Protein AF-F6Q6R1-F1 (afdb_monomer_lite)

pLDDT: mean 78.29, std 16.33, range [42.59, 94.19]

InterPro domains:
  IPR002300 Aminoacyl-tRNA synthetase, class Ia [PF00133] (1-88)
  IPR014729 Rossmann-like alpha/beta/alpha sandwich fold [G3DSA:3.40.50.620] (1-95)
  IPR023586 Isoleucine-tRNA ligase, type 2 [PTHR42780] (1-84)

Sequence (96 aa):
YKSVPSWFVRVEPMVDQLLKNNDLCYWVPEFVREKRFGNWLKEARDWAISRNRYWGTPIPLWVSEDLEECALDQWQSLKNCREQKSQISTERASTT

Secondary structure (DSSP, 8-state):
-------EE--GGGHHHHHHHHHHS--SSTHIIIIIIHHHHHTPPPEE-----SSSPPP-EEE-TTS--EEE--HHHHHHHHHHHHHHHHHHSS--

Organism: Mus musculus (NCBI:txid10090)

Radius of gyration: 21.82 Å; chains: 1; bounding box: 50×36×52 Å

Foldseek 3Di:
DDDDDFDWDACVVCLVVVLVVLVVDDDVPPCCSCPVVVVCSVPDGIGGPDDPDPDDDDQQWDADPVRPDIDGDDVVVVVVVVVVVVVVVVVVVPPD

Structure (mmCIF, N/CA/C/O backbone):
data_AF-F6Q6R1-F1
#
_entry.id   AF-F6Q6R1-F1
#
loop_
_atom_site.group_PDB
_atom_site.id
_atom_site.type_symbol
_atom_site.label_atom_id
_atom_site.label_alt_id
_atom_site.label_comp_id
_atom_site.label_asym_id
_atom_site.label_entity_id
_atom_site.label_seq_id
_atom_site.pdbx_PDB_ins_code
_atom_site.Cartn_x
_atom_site.Cartn_y
_atom_site.Cartn_z
_atom_site.occupancy
_atom_site.B_iso_or_equiv
_atom_site.auth_seq_id
_atom_site.auth_comp_id
_atom_sit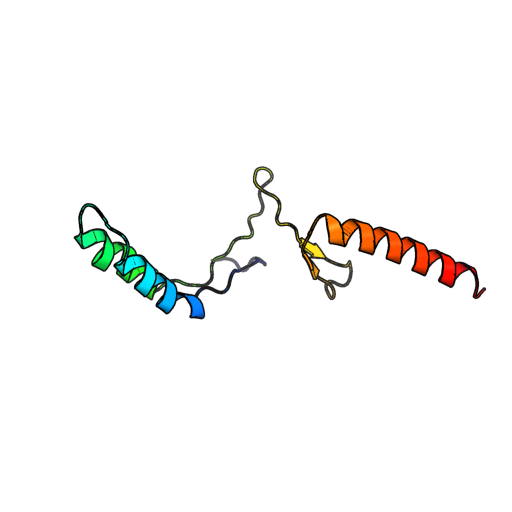e.auth_asym_id
_atom_site.auth_atom_id
_atom_site.pdbx_PDB_model_num
ATOM 1 N N . TYR A 1 1 ? -7.516 8.445 -17.559 1.00 69.88 1 TYR A N 1
ATOM 2 C CA . TYR A 1 1 ? -6.546 7.378 -17.234 1.00 69.88 1 TYR A CA 1
ATOM 3 C C . TYR A 1 1 ? -5.787 6.996 -18.495 1.00 69.88 1 TYR A C 1
ATOM 5 O O . TYR A 1 1 ? -6.403 6.972 -19.551 1.00 69.88 1 TYR A O 1
ATOM 13 N N . LYS A 1 2 ? -4.472 6.755 -18.407 1.00 81.75 2 LYS A N 1
ATOM 14 C CA . LYS A 1 2 ? -3.626 6.315 -19.532 1.00 81.75 2 LYS A CA 1
ATOM 15 C C . LYS A 1 2 ? -2.995 4.972 -19.170 1.00 81.75 2 LYS A C 1
ATOM 17 O O . LYS A 1 2 ? -2.510 4.826 -18.051 1.00 81.75 2 LYS A O 1
ATOM 22 N N . SER A 1 3 ? -3.001 4.020 -20.097 1.00 84.12 3 SER A N 1
ATOM 23 C CA . SER A 1 3 ? -2.309 2.743 -19.932 1.00 84.12 3 SER A CA 1
ATOM 24 C C . SER A 1 3 ? -0.804 2.963 -20.054 1.00 84.12 3 SER A C 1
ATOM 26 O O . SER A 1 3 ? -0.308 3.373 -21.105 1.00 84.12 3 SER A O 1
ATOM 28 N N . VAL A 1 4 ? -0.083 2.716 -18.967 1.00 87.69 4 VAL A N 1
ATOM 29 C CA . VAL A 1 4 ? 1.379 2.742 -18.921 1.00 87.69 4 VAL A CA 1
ATOM 30 C C . VAL A 1 4 ? 1.814 1.431 -18.271 1.00 87.69 4 VAL A C 1
ATOM 32 O O . VAL A 1 4 ? 1.226 1.070 -17.247 1.00 87.69 4 VAL A O 1
ATOM 35 N N . PRO A 1 5 ? 2.793 0.701 -18.836 1.00 86.12 5 PRO A N 1
ATOM 36 C CA . PRO A 1 5 ? 3.307 -0.503 -18.197 1.00 86.12 5 PRO A CA 1
ATOM 37 C C . PRO A 1 5 ? 3.841 -0.154 -16.806 1.00 86.12 5 PRO A C 1
ATOM 39 O O . PRO A 1 5 ? 4.492 0.874 -16.605 1.00 86.12 5 PRO A O 1
ATOM 42 N N . SER A 1 6 ? 3.496 -0.965 -15.813 1.00 88.31 6 SER A N 1
ATOM 43 C CA . SER A 1 6 ? 3.871 -0.746 -14.419 1.00 88.31 6 SER A CA 1
ATOM 44 C C . SER A 1 6 ? 3.976 -2.078 -13.691 1.00 88.31 6 SER A C 1
ATOM 46 O O . SER A 1 6 ? 3.292 -3.036 -14.037 1.00 88.31 6 SER A O 1
ATOM 48 N N . TRP A 1 7 ? 4.831 -2.121 -12.678 1.00 88.25 7 TRP A N 1
ATOM 49 C CA . TRP A 1 7 ? 4.973 -3.246 -11.767 1.00 88.25 7 TRP A CA 1
ATOM 50 C C . TRP A 1 7 ? 3.992 -3.099 -10.609 1.00 88.25 7 TRP A C 1
ATOM 52 O O . TRP A 1 7 ? 3.915 -2.035 -9.978 1.00 88.25 7 TRP A O 1
ATOM 62 N N . PHE A 1 8 ? 3.275 -4.182 -10.326 1.00 90.56 8 PHE A N 1
ATOM 63 C CA . PHE A 1 8 ? 2.255 -4.253 -9.290 1.00 90.56 8 PHE A CA 1
ATOM 64 C C . PHE A 1 8 ? 2.604 -5.334 -8.273 1.00 90.56 8 PHE A C 1
ATOM 66 O O . PHE A 1 8 ? 3.106 -6.398 -8.632 1.00 90.56 8 PHE A O 1
ATOM 73 N N . VAL A 1 9 ? 2.309 -5.068 -7.005 1.00 91.12 9 VAL A N 1
ATOM 74 C CA . VAL A 1 9 ? 2.246 -6.106 -5.975 1.00 91.12 9 VAL A CA 1
ATOM 75 C C . VAL A 1 9 ? 0.802 -6.545 -5.828 1.00 91.12 9 VAL A C 1
ATOM 77 O O . VAL A 1 9 ? -0.095 -5.708 -5.711 1.00 91.12 9 VAL A O 1
ATOM 80 N N . ARG A 1 10 ? 0.602 -7.864 -5.832 1.00 91.12 10 ARG A N 1
ATOM 81 C CA . ARG A 1 10 ? -0.705 -8.490 -5.663 1.00 91.12 10 ARG A CA 1
ATOM 82 C C . ARG A 1 10 ? -1.152 -8.371 -4.208 1.00 91.12 10 ARG A C 1
ATOM 84 O O . ARG A 1 10 ? -0.583 -9.037 -3.345 1.00 91.12 10 ARG A O 1
ATOM 91 N N . VAL A 1 11 ? -2.152 -7.531 -3.948 1.00 91.31 11 VAL A N 1
ATOM 92 C CA . VAL A 1 11 ? -2.632 -7.220 -2.587 1.00 91.31 11 VAL A CA 1
ATOM 93 C C . VAL A 1 11 ? -3.977 -7.876 -2.292 1.00 91.31 11 VAL A C 1
ATOM 95 O O . VAL A 1 11 ? -4.213 -8.236 -1.143 1.00 91.31 11 VAL A O 1
ATOM 98 N N . GLU A 1 12 ? -4.813 -8.122 -3.305 1.00 89.19 12 GLU A N 1
ATOM 99 C CA . GLU A 1 12 ? -6.160 -8.697 -3.139 1.00 89.19 12 GLU A CA 1
ATOM 100 C C . GLU A 1 12 ? -6.229 -9.937 -2.212 1.00 89.19 12 GLU A C 1
ATOM 102 O O . GLU A 1 12 ? -7.031 -9.926 -1.279 1.00 89.19 12 GLU A O 1
ATOM 107 N N . PRO A 1 13 ? -5.370 -10.973 -2.342 1.00 91.94 13 PRO A N 1
ATOM 108 C CA . PRO A 1 13 ? -5.423 -12.137 -1.450 1.00 91.94 13 PRO A CA 1
ATOM 109 C C . PRO A 1 13 ? -4.873 -11.866 -0.039 1.00 91.94 13 PRO A C 1
ATOM 111 O O . PRO A 1 13 ? -5.065 -12.679 0.860 1.00 91.94 13 PRO A O 1
ATOM 114 N N . MET A 1 14 ? -4.159 -10.757 0.169 1.00 92.25 14 MET A N 1
ATOM 115 C CA . MET A 1 14 ? -3.578 -10.390 1.465 1.00 92.25 14 MET A CA 1
ATOM 116 C C . MET A 1 14 ? -4.535 -9.533 2.306 1.00 92.25 14 MET A C 1
ATOM 118 O O . MET A 1 14 ? -4.280 -9.340 3.495 1.00 92.25 14 MET A O 1
ATOM 122 N N . VAL A 1 15 ? -5.639 -9.041 1.729 1.00 92.19 15 VAL A N 1
ATOM 123 C CA . VAL A 1 15 ? -6.594 -8.137 2.394 1.00 92.19 15 VAL A CA 1
ATOM 124 C C . VAL A 1 15 ? -7.128 -8.720 3.704 1.00 92.19 15 VAL A C 1
ATOM 126 O O . VAL A 1 15 ? -7.100 -8.038 4.728 1.00 92.19 15 VAL A O 1
ATOM 129 N N . ASP A 1 16 ? -7.520 -9.994 3.719 1.00 92.62 16 ASP A N 1
ATOM 130 C CA . ASP A 1 16 ? -8.041 -10.649 4.927 1.00 92.62 16 ASP A CA 1
ATOM 131 C C . ASP A 1 16 ? -7.010 -10.693 6.061 1.00 92.62 16 ASP A C 1
ATOM 133 O O . ASP A 1 16 ? -7.345 -10.524 7.237 1.00 92.62 16 ASP A O 1
ATOM 137 N N . GLN A 1 17 ? -5.736 -10.907 5.721 1.00 94.19 17 GLN A N 1
ATOM 138 C CA . GLN A 1 17 ? -4.648 -10.907 6.696 1.00 94.19 17 GLN A CA 1
ATOM 139 C C . GLN A 1 17 ? -4.369 -9.491 7.210 1.00 94.19 17 GLN A C 1
ATOM 141 O O . GLN A 1 17 ? -4.139 -9.304 8.404 1.00 94.19 17 GLN A O 1
ATOM 146 N N . LEU A 1 18 ? -4.423 -8.490 6.329 1.00 92.31 18 LEU A N 1
ATOM 147 C CA . LEU A 1 18 ? -4.239 -7.087 6.692 1.00 92.31 18 LEU A CA 1
ATOM 148 C C . LEU A 1 18 ? -5.345 -6.593 7.630 1.00 92.31 18 LEU A C 1
ATOM 150 O O . LEU A 1 18 ? -5.040 -5.898 8.596 1.00 92.31 18 LEU A O 1
ATOM 154 N N . LEU A 1 19 ? -6.599 -6.991 7.400 1.00 92.88 19 LEU A N 1
ATOM 155 C CA . LEU A 1 19 ? -7.722 -6.661 8.281 1.00 92.88 19 LEU A CA 1
ATOM 156 C C . LEU A 1 19 ? -7.550 -7.280 9.673 1.00 92.88 19 LEU A C 1
ATOM 158 O O . LEU A 1 19 ? -7.622 -6.559 10.665 1.00 92.88 19 LEU A O 1
ATOM 162 N N . LYS A 1 20 ? -7.214 -8.576 9.751 1.00 93.81 20 LYS A N 1
ATOM 163 C CA . LYS A 1 20 ? -6.939 -9.252 11.034 1.00 93.81 20 LYS A CA 1
ATOM 164 C C . LYS A 1 20 ? -5.802 -8.586 11.805 1.00 93.81 20 LYS A C 1
ATOM 166 O O . LYS A 1 20 ? -5.898 -8.402 13.013 1.00 93.81 20 LYS A O 1
ATOM 171 N N . ASN A 1 21 ? -4.730 -8.210 11.111 1.00 93.38 21 ASN A N 1
ATOM 172 C CA . ASN A 1 21 ? -3.598 -7.530 11.735 1.00 93.38 21 ASN A CA 1
ATOM 173 C C . ASN A 1 21 ? -3.962 -6.109 12.183 1.00 93.38 21 ASN A C 1
ATOM 175 O O . ASN A 1 21 ? -3.511 -5.670 13.237 1.00 93.38 21 ASN A O 1
ATOM 179 N N . ASN A 1 22 ? -4.797 -5.403 11.420 1.00 92.69 22 ASN A N 1
ATOM 180 C CA . ASN A 1 22 ? -5.279 -4.076 11.789 1.00 92.69 22 ASN A CA 1
ATOM 181 C C . ASN A 1 22 ? -6.133 -4.097 13.067 1.00 92.69 22 ASN A C 1
ATOM 183 O O . ASN A 1 22 ? -6.060 -3.156 13.856 1.00 92.69 22 ASN A O 1
ATOM 187 N N . ASP A 1 23 ? -6.888 -5.172 13.306 1.00 90.69 23 ASP A N 1
ATOM 188 C CA . ASP A 1 23 ? -7.688 -5.323 14.526 1.00 90.69 23 ASP A CA 1
ATOM 189 C C . ASP A 1 23 ? -6.825 -5.458 15.789 1.00 90.69 23 ASP A C 1
ATOM 191 O O . ASP A 1 23 ? -7.243 -5.022 16.862 1.00 90.69 23 ASP A O 1
ATOM 195 N N . LEU A 1 24 ? -5.607 -5.995 15.665 1.00 92.62 24 LEU A N 1
ATOM 196 C CA . LEU A 1 24 ? -4.640 -6.103 16.764 1.00 92.62 24 LEU A CA 1
ATOM 197 C C . LEU A 1 24 ? -3.940 -4.771 17.079 1.00 92.62 24 LEU A C 1
ATOM 199 O O . LEU A 1 24 ? -3.326 -4.629 18.137 1.00 92.62 24 LEU A O 1
ATOM 203 N N . CYS A 1 25 ? -3.995 -3.798 16.169 1.00 89.69 25 CYS A N 1
ATOM 204 C CA . CYS A 1 25 ? -3.352 -2.505 16.350 1.00 89.69 25 CYS A CA 1
ATOM 205 C C . CYS A 1 25 ? -4.218 -1.558 17.190 1.00 89.69 25 CYS A C 1
ATOM 207 O O . CYS A 1 25 ? -5.426 -1.434 16.987 1.00 89.69 25 CYS A O 1
ATOM 209 N N . TYR A 1 26 ? -3.576 -0.813 18.091 1.00 91.81 26 TYR A N 1
ATOM 210 C CA . TYR A 1 26 ? -4.220 0.257 18.847 1.00 91.81 26 TYR A CA 1
ATOM 211 C C . TYR A 1 26 ? -4.163 1.576 18.068 1.00 91.81 26 TYR A C 1
ATOM 213 O O . TYR A 1 26 ? -3.083 2.049 17.714 1.00 91.81 26 TYR A O 1
ATOM 221 N N . TRP A 1 27 ? -5.328 2.175 17.815 1.00 91.81 27 TRP A N 1
ATOM 222 C CA . TRP A 1 27 ? -5.467 3.427 17.071 1.00 91.81 27 TRP A CA 1
ATOM 223 C C . TRP A 1 27 ? -6.108 4.504 17.937 1.00 91.81 27 TRP A C 1
ATOM 225 O O . TRP A 1 27 ? -7.094 4.253 18.628 1.00 91.81 27 TRP A O 1
ATOM 235 N N . VAL A 1 28 ? -5.605 5.733 17.823 1.00 91.62 28 VAL A N 1
ATOM 236 C CA . VAL A 1 28 ? -6.214 6.911 18.446 1.00 91.62 28 VAL A CA 1
ATOM 237 C C . VAL A 1 28 ? -6.516 7.941 17.359 1.00 91.62 28 VAL A C 1
ATOM 239 O O . VAL A 1 28 ? -5.582 8.395 16.696 1.00 91.62 28 VAL A O 1
ATOM 242 N N . PRO A 1 29 ? -7.780 8.360 17.173 1.00 90.94 29 PRO A N 1
ATOM 243 C CA . PRO A 1 29 ? -9.009 7.851 17.799 1.00 90.94 29 PRO A CA 1
A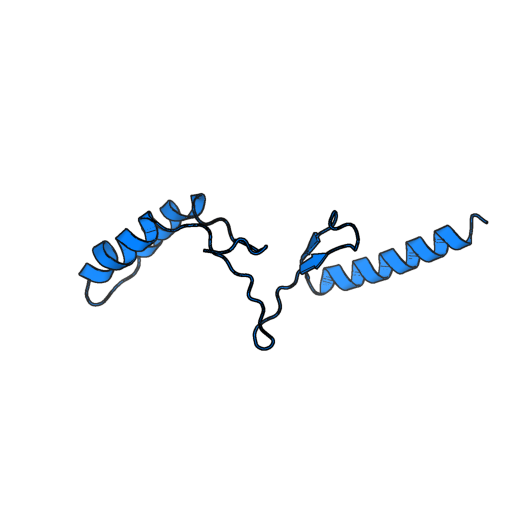TOM 244 C C . PRO A 1 29 ? -9.504 6.518 17.195 1.00 90.94 29 PRO A C 1
ATOM 246 O O . PRO A 1 29 ? -9.318 6.243 16.010 1.00 90.94 29 PRO A O 1
ATOM 249 N N . GLU A 1 30 ? -10.199 5.713 18.004 1.00 87.25 30 GLU A N 1
ATOM 250 C CA . GLU A 1 30 ? -10.549 4.309 17.712 1.00 87.25 30 GLU A CA 1
ATOM 251 C C . GLU A 1 30 ? -11.387 4.110 16.435 1.00 87.25 30 GLU A C 1
ATOM 253 O O . GLU A 1 30 ? -11.163 3.170 15.672 1.00 87.25 30 GLU A O 1
ATOM 258 N N . PHE A 1 31 ? -12.290 5.044 16.117 1.00 88.88 31 PHE A N 1
ATOM 259 C CA . PHE A 1 31 ? -13.145 4.947 14.925 1.00 88.88 31 PHE A CA 1
ATOM 260 C C . PHE A 1 31 ? -12.360 4.924 13.600 1.00 88.88 31 PHE A C 1
ATOM 262 O O . PHE A 1 31 ? -12.905 4.520 12.569 1.00 88.88 31 PHE A O 1
ATOM 269 N N . VAL A 1 32 ? -11.104 5.389 13.587 1.00 90.12 32 VAL A N 1
ATOM 270 C CA . VAL A 1 32 ? -10.255 5.397 12.386 1.00 90.12 32 VAL A CA 1
ATOM 271 C C . VAL A 1 32 ? -9.892 3.975 11.976 1.00 90.12 32 VAL A C 1
ATOM 273 O O . VAL A 1 32 ? -9.923 3.677 10.780 1.00 90.12 32 VAL A O 1
ATOM 276 N N . ARG A 1 33 ? -9.629 3.105 12.959 1.00 89.12 33 ARG A N 1
ATOM 277 C CA . ARG A 1 33 ? -9.269 1.697 12.760 1.00 89.12 33 ARG A CA 1
ATOM 278 C C . ARG A 1 33 ? -10.337 0.958 11.968 1.00 89.12 33 ARG A C 1
ATOM 280 O O . ARG A 1 33 ? -10.030 0.329 10.963 1.00 89.12 33 ARG A O 1
ATOM 287 N N . GLU A 1 34 ? -11.589 1.083 12.398 1.00 87.12 34 GLU A N 1
ATOM 288 C CA . GLU A 1 34 ? -12.708 0.314 11.847 1.00 87.12 34 GLU A CA 1
ATOM 289 C C . GLU A 1 34 ? -13.311 0.962 10.604 1.00 87.12 34 GLU A C 1
ATOM 291 O O . GLU A 1 34 ? -13.636 0.273 9.638 1.00 87.12 34 GLU A O 1
ATOM 296 N N . LYS A 1 35 ? -13.469 2.293 10.613 1.00 89.81 35 LYS A N 1
ATOM 297 C CA . LYS A 1 35 ? -14.188 2.995 9.545 1.00 89.81 35 LYS A CA 1
ATOM 298 C C . LYS A 1 35 ? -13.252 3.439 8.440 1.00 89.81 35 LYS A C 1
ATOM 300 O O . LYS A 1 35 ? -13.357 2.956 7.324 1.00 89.81 35 LYS A O 1
ATOM 305 N N . ARG A 1 36 ? -12.350 4.384 8.711 1.00 90.75 36 ARG A N 1
ATOM 306 C CA . ARG A 1 36 ? -11.559 4.999 7.632 1.00 90.75 36 ARG A CA 1
ATOM 307 C C . ARG A 1 36 ? -10.553 4.016 7.049 1.00 90.75 36 ARG A C 1
ATOM 309 O O . ARG A 1 36 ? -10.582 3.759 5.852 1.00 90.75 36 ARG A O 1
ATOM 316 N N . PHE A 1 37 ? -9.688 3.473 7.895 1.00 92.50 37 PHE A N 1
ATOM 317 C CA . PHE A 1 37 ? -8.626 2.582 7.450 1.00 92.50 37 PHE A CA 1
ATOM 318 C C . PHE A 1 37 ? -9.155 1.174 7.161 1.00 92.50 37 PHE A C 1
ATOM 320 O O . PHE A 1 37 ? -8.833 0.606 6.122 1.00 92.50 37 PHE A O 1
ATOM 327 N N . GLY A 1 38 ? -10.055 0.661 8.003 1.00 91.62 38 GLY A N 1
ATOM 328 C CA . GLY A 1 38 ? -10.713 -0.626 7.783 1.00 91.62 38 GLY A CA 1
ATOM 329 C C . GLY A 1 38 ? -11.489 -0.700 6.465 1.00 91.62 38 GLY A C 1
ATOM 330 O O . GLY A 1 38 ? -11.323 -1.663 5.720 1.00 91.62 38 GLY A O 1
ATOM 331 N N . ASN A 1 39 ? -12.286 0.319 6.114 1.00 92.75 39 ASN A N 1
ATOM 332 C CA . ASN A 1 39 ? -12.985 0.318 4.821 1.00 92.75 39 ASN A CA 1
ATOM 333 C C . ASN A 1 39 ? -12.022 0.480 3.641 1.00 92.75 39 ASN A C 1
ATOM 335 O O . ASN A 1 39 ? -12.228 -0.147 2.608 1.00 92.75 39 ASN A O 1
ATOM 339 N N . TRP A 1 40 ? -10.946 1.257 3.802 1.00 92.19 40 TRP A N 1
ATOM 340 C CA . TRP A 1 40 ? -9.919 1.384 2.769 1.00 92.19 40 TRP A CA 1
ATOM 341 C C . TRP A 1 40 ? -9.201 0.055 2.494 1.00 92.19 40 TRP A C 1
ATOM 343 O O . TRP A 1 40 ? -8.987 -0.293 1.337 1.00 92.19 40 TRP A O 1
ATOM 353 N N . LEU A 1 41 ? -8.886 -0.719 3.538 1.00 92.00 41 LEU A N 1
ATOM 354 C CA . LEU A 1 41 ? -8.278 -2.043 3.393 1.00 92.00 41 LEU A CA 1
ATOM 355 C C . LEU A 1 41 ? -9.207 -3.040 2.688 1.00 92.00 41 LEU A C 1
ATOM 357 O O . LEU A 1 41 ? -8.730 -3.815 1.867 1.00 92.00 41 LEU A O 1
ATOM 361 N N . LYS A 1 42 ? -10.520 -3.003 2.960 1.00 91.44 42 LYS A N 1
ATOM 362 C CA . LYS A 1 42 ? -11.509 -3.885 2.303 1.00 91.44 42 LYS A CA 1
ATOM 363 C C . LYS A 1 42 ? -11.577 -3.687 0.789 1.00 91.44 42 LYS A C 1
ATOM 365 O O . LYS A 1 42 ? -11.847 -4.636 0.064 1.00 91.44 42 LYS A O 1
ATOM 370 N N . GLU A 1 43 ? -11.342 -2.465 0.323 1.00 91.19 43 GLU A N 1
ATOM 371 C CA . GLU A 1 43 ? -11.370 -2.101 -1.099 1.00 91.19 43 GLU A CA 1
ATOM 372 C C . GLU A 1 43 ? -9.959 -1.990 -1.705 1.00 91.19 43 GLU A C 1
ATOM 374 O O . GLU A 1 43 ? -9.784 -1.435 -2.795 1.00 91.19 43 GLU A O 1
ATOM 379 N N . ALA A 1 44 ? -8.933 -2.494 -1.009 1.00 90.38 44 ALA A N 1
ATOM 380 C CA . ALA A 1 44 ? -7.555 -2.384 -1.460 1.00 90.38 44 ALA A CA 1
ATOM 381 C C . ALA A 1 44 ? -7.343 -3.141 -2.780 1.00 90.38 44 ALA A C 1
ATOM 383 O O . ALA A 1 44 ? -7.568 -4.345 -2.889 1.00 90.38 44 ALA A O 1
ATOM 384 N N . ARG A 1 45 ? -6.879 -2.403 -3.791 1.00 90.19 45 ARG A N 1
ATOM 385 C CA . ARG A 1 45 ? -6.469 -2.925 -5.099 1.00 90.19 45 ARG A CA 1
ATOM 386 C C . ARG A 1 45 ? -4.972 -3.206 -5.127 1.00 90.19 45 ARG A C 1
ATOM 388 O O . ARG A 1 45 ? -4.221 -2.715 -4.283 1.00 90.19 45 ARG A O 1
ATOM 395 N N . ASP A 1 46 ? -4.540 -3.922 -6.159 1.00 92.50 46 ASP A N 1
ATOM 396 C CA . ASP A 1 46 ? -3.125 -4.166 -6.422 1.00 92.50 46 ASP A CA 1
ATOM 397 C C . ASP A 1 46 ? -2.307 -2.874 -6.459 1.00 92.50 46 ASP A C 1
ATOM 399 O O . ASP A 1 46 ? -2.670 -1.859 -7.068 1.00 92.50 46 ASP A O 1
ATOM 403 N N . TRP A 1 47 ? -1.171 -2.916 -5.772 1.00 90.94 47 TRP A N 1
ATOM 404 C CA . TRP A 1 47 ? -0.390 -1.724 -5.510 1.00 90.94 47 TRP A CA 1
ATOM 405 C C . TRP A 1 47 ? 0.649 -1.508 -6.605 1.00 90.94 47 TRP A C 1
ATOM 407 O O . TRP A 1 47 ? 1.601 -2.274 -6.739 1.00 90.94 47 TRP A O 1
ATOM 417 N N . ALA A 1 48 ? 0.494 -0.429 -7.375 1.00 90.19 48 ALA A N 1
ATOM 418 C CA . ALA A 1 48 ? 1.482 -0.010 -8.364 1.00 90.19 48 ALA A CA 1
ATOM 419 C C . ALA A 1 48 ? 2.732 0.559 -7.673 1.00 90.19 48 ALA A C 1
ATOM 421 O O . ALA A 1 48 ? 2.692 1.698 -7.193 1.00 90.19 48 ALA A O 1
ATOM 422 N N . ILE A 1 49 ? 3.838 -0.189 -7.670 1.00 89.25 49 ILE A N 1
ATOM 423 C CA . ILE A 1 49 ? 5.099 0.211 -7.021 1.00 89.25 49 ILE A CA 1
ATOM 424 C C . ILE A 1 49 ? 6.038 0.917 -7.997 1.00 89.25 49 ILE A C 1
ATOM 426 O O . ILE A 1 49 ? 6.734 1.856 -7.611 1.00 89.25 49 ILE A O 1
ATOM 430 N N . SER A 1 50 ? 6.038 0.534 -9.277 1.00 89.25 50 SER A N 1
ATOM 431 C CA . SER A 1 50 ? 6.933 1.175 -10.242 1.00 89.25 50 SER A CA 1
ATOM 432 C C . SER A 1 50 ? 6.587 2.642 -10.451 1.00 89.25 50 SER A C 1
ATOM 434 O O . SER A 1 50 ? 5.424 3.015 -10.658 1.00 89.25 50 SER A O 1
ATOM 436 N N . ARG A 1 51 ? 7.616 3.484 -10.453 1.00 87.56 51 ARG A N 1
ATOM 437 C CA . ARG A 1 51 ? 7.514 4.910 -10.746 1.00 87.56 51 ARG A CA 1
ATOM 438 C C . ARG A 1 51 ? 8.666 5.302 -11.656 1.00 87.56 51 ARG A C 1
ATOM 440 O O . ARG A 1 51 ? 9.807 4.962 -11.379 1.00 87.56 51 ARG A O 1
ATOM 447 N N . ASN A 1 52 ? 8.363 6.049 -12.713 1.00 87.38 52 ASN A N 1
ATOM 448 C CA . ASN A 1 52 ? 9.390 6.660 -13.545 1.00 87.38 52 ASN A CA 1
ATOM 449 C C . ASN A 1 52 ? 9.882 7.938 -12.845 1.00 87.38 52 ASN A C 1
ATOM 451 O O . ASN A 1 52 ? 9.234 8.983 -12.924 1.00 87.38 52 ASN A O 1
ATOM 455 N N . ARG A 1 53 ? 10.948 7.812 -12.046 1.00 87.94 53 ARG A N 1
ATOM 456 C CA . ARG A 1 53 ? 11.590 8.905 -11.301 1.00 87.94 53 ARG A CA 1
ATOM 457 C C . ARG A 1 53 ? 13.095 8.674 -11.243 1.00 87.94 53 ARG A C 1
ATOM 459 O O . ARG A 1 53 ? 13.535 7.533 -11.187 1.00 87.94 53 ARG A O 1
ATOM 466 N N . TYR A 1 54 ? 13.854 9.765 -11.171 1.00 86.25 54 TYR A N 1
ATOM 467 C CA . TYR A 1 54 ? 15.312 9.716 -11.027 1.00 86.25 54 TYR A CA 1
ATOM 468 C C . TYR A 1 54 ? 15.779 9.527 -9.577 1.00 86.25 54 TYR A C 1
ATOM 470 O O . TYR A 1 54 ? 16.841 8.961 -9.352 1.00 86.25 54 TYR A O 1
ATOM 478 N N . TRP A 1 55 ? 15.002 9.993 -8.591 1.00 89.88 55 TRP A N 1
ATOM 479 C CA . TRP A 1 55 ? 15.356 9.901 -7.171 1.00 89.88 55 TRP A CA 1
ATOM 480 C C . TRP A 1 55 ? 14.427 8.943 -6.422 1.00 89.88 55 TRP A C 1
ATOM 482 O O . TRP A 1 55 ? 13.202 9.112 -6.441 1.00 89.88 55 TRP A O 1
ATOM 492 N N . GLY A 1 56 ? 15.019 7.952 -5.758 1.00 89.06 56 GLY A N 1
ATOM 493 C CA . GLY A 1 56 ? 14.336 6.913 -4.991 1.00 89.06 56 GLY A CA 1
ATOM 494 C C . GLY A 1 56 ? 15.147 5.618 -4.953 1.00 89.06 56 GLY A C 1
ATOM 495 O O . GLY A 1 56 ? 16.203 5.518 -5.575 1.00 89.06 56 GLY A O 1
ATOM 496 N N . THR A 1 57 ? 14.654 4.620 -4.226 1.00 88.69 57 THR A N 1
ATOM 497 C CA . THR A 1 57 ? 15.273 3.291 -4.201 1.00 88.69 57 THR A CA 1
ATOM 498 C C . THR A 1 57 ? 15.022 2.583 -5.537 1.00 88.69 57 THR A C 1
ATOM 500 O O . THR A 1 57 ? 13.855 2.447 -5.921 1.00 88.69 57 THR A O 1
ATOM 503 N N . PRO A 1 58 ? 16.068 2.138 -6.260 1.00 86.19 58 PRO A N 1
ATOM 504 C CA . PRO A 1 58 ? 15.885 1.385 -7.494 1.00 86.19 58 PRO A CA 1
ATOM 505 C C . PRO A 1 58 ? 15.228 0.035 -7.194 1.00 86.19 58 PRO A C 1
ATOM 507 O O . PRO A 1 58 ? 15.492 -0.582 -6.162 1.00 86.19 58 PRO A O 1
ATOM 510 N N . ILE A 1 59 ? 14.367 -0.427 -8.102 1.00 86.62 59 ILE A N 1
ATOM 511 C CA . ILE A 1 59 ? 13.773 -1.761 -7.994 1.00 86.62 59 ILE A CA 1
ATOM 512 C C . ILE A 1 59 ? 14.857 -2.781 -8.383 1.00 86.62 59 ILE A C 1
ATOM 514 O O . ILE A 1 59 ? 15.383 -2.671 -9.491 1.00 86.62 59 ILE A O 1
ATOM 518 N N . PRO A 1 60 ? 15.196 -3.754 -7.515 1.00 85.31 60 PRO A N 1
ATOM 519 C CA . PRO A 1 60 ? 16.260 -4.734 -7.747 1.00 85.31 60 PRO A CA 1
ATOM 520 C C . PRO A 1 60 ? 15.816 -5.841 -8.719 1.00 85.31 60 PRO A C 1
ATOM 522 O O . PRO A 1 60 ? 15.786 -7.019 -8.366 1.00 85.31 60 PRO A O 1
ATOM 525 N N . LEU A 1 61 ? 15.411 -5.459 -9.929 1.00 81.56 61 LEU A N 1
ATOM 526 C CA . LEU A 1 61 ? 15.011 -6.369 -10.996 1.00 81.56 61 LEU A CA 1
ATOM 527 C C . LEU A 1 61 ? 15.993 -6.254 -12.155 1.00 81.56 61 LEU A C 1
ATOM 529 O O . LEU A 1 61 ? 16.168 -5.179 -12.728 1.00 81.56 61 LEU A O 1
ATOM 533 N N . TRP A 1 62 ? 16.581 -7.385 -12.517 1.00 80.88 62 TRP A N 1
ATOM 534 C CA . TRP A 1 62 ? 17.366 -7.547 -13.729 1.00 80.88 62 TRP A CA 1
ATOM 535 C C . TRP A 1 62 ? 16.549 -8.355 -14.720 1.00 80.88 62 TRP A C 1
ATOM 537 O O . TRP A 1 62 ? 16.012 -9.403 -14.366 1.00 80.88 62 TRP A O 1
ATOM 547 N N . VAL A 1 63 ? 16.445 -7.865 -15.949 1.00 79.75 63 VAL A N 1
ATOM 548 C CA . VAL A 1 63 ? 15.655 -8.505 -16.997 1.00 79.75 63 VAL A CA 1
ATOM 549 C C . VAL A 1 63 ? 16.563 -8.775 -18.193 1.00 79.75 63 VAL A C 1
ATOM 551 O O . VAL A 1 63 ? 17.374 -7.915 -18.543 1.00 79.75 63 VAL A O 1
ATOM 554 N N . SER A 1 64 ? 16.466 -9.974 -18.773 1.00 81.38 64 SER A N 1
ATOM 555 C CA . SER A 1 64 ? 17.148 -10.307 -20.032 1.00 81.38 64 SER A CA 1
ATOM 556 C C . SER A 1 64 ? 16.651 -9.414 -21.177 1.00 81.38 64 SER A C 1
ATOM 558 O O . SER A 1 64 ? 15.542 -8.882 -21.116 1.00 81.38 64 SER A O 1
ATOM 560 N N . GLU A 1 65 ? 17.447 -9.263 -22.237 1.00 75.81 65 GLU A N 1
ATOM 561 C CA . GLU A 1 65 ? 17.057 -8.499 -23.434 1.00 75.81 65 GLU A CA 1
ATOM 562 C C . GLU A 1 65 ? 15.783 -9.066 -24.083 1.00 75.81 65 GLU A C 1
ATOM 564 O O . GLU A 1 65 ? 14.958 -8.304 -24.586 1.00 75.81 65 GLU A O 1
ATOM 569 N N . ASP A 1 66 ? 15.567 -10.377 -23.952 1.00 75.69 66 ASP A N 1
ATOM 570 C CA . ASP A 1 66 ? 14.392 -11.086 -24.468 1.00 75.69 66 ASP A CA 1
ATOM 571 C C . ASP A 1 66 ? 13.160 -10.990 -23.544 1.00 75.69 66 ASP A C 1
ATOM 573 O O . ASP A 1 66 ? 12.101 -11.522 -23.861 1.00 75.69 66 ASP A O 1
ATOM 577 N N . LEU A 1 67 ? 13.269 -10.317 -22.388 1.00 72.75 67 LEU A N 1
ATOM 578 C CA . LEU A 1 67 ? 12.226 -10.194 -21.351 1.00 72.75 67 LEU A CA 1
ATOM 579 C C . LEU A 1 67 ? 11.738 -11.523 -20.726 1.00 72.75 67 LEU A C 1
ATOM 581 O O . LEU A 1 67 ? 10.862 -11.493 -19.862 1.00 72.75 67 LEU A O 1
ATOM 585 N N . GLU A 1 68 ? 12.307 -12.670 -21.104 1.00 67.00 68 GLU A N 1
ATOM 586 C CA . GLU A 1 68 ? 11.881 -13.994 -20.619 1.00 67.00 68 GLU A CA 1
ATOM 587 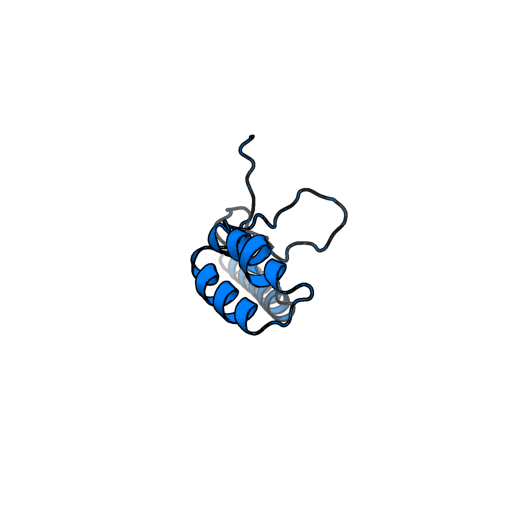C C . GLU A 1 68 ? 12.406 -14.327 -19.214 1.00 67.00 68 GLU A C 1
ATOM 589 O O . GLU A 1 68 ? 11.732 -14.995 -18.430 1.00 67.00 68 GLU A O 1
ATOM 594 N N . GLU A 1 69 ? 13.587 -13.816 -18.858 1.00 61.09 69 GLU A N 1
ATOM 595 C CA . GLU A 1 69 ? 14.221 -14.071 -17.565 1.00 61.09 69 GLU A CA 1
ATOM 596 C C . GLU A 1 69 ? 14.258 -12.800 -16.715 1.00 61.09 69 GLU A C 1
ATOM 598 O O . GLU A 1 69 ? 14.843 -11.787 -17.104 1.00 61.09 69 GLU A O 1
ATOM 603 N N . CYS A 1 70 ? 13.646 -12.870 -15.531 1.00 63.28 70 CYS A N 1
ATOM 604 C CA . CYS A 1 70 ? 13.690 -11.825 -14.511 1.00 63.28 70 CYS A CA 1
ATOM 605 C C . CYS A 1 70 ? 14.408 -12.364 -13.267 1.00 63.28 70 CYS A C 1
ATOM 607 O O . CYS A 1 70 ? 13.905 -13.272 -12.605 1.00 63.28 70 CYS A O 1
ATOM 609 N N . ALA A 1 71 ? 15.560 -11.792 -12.922 1.00 65.44 71 ALA A N 1
ATOM 610 C CA . ALA A 1 71 ? 16.296 -12.122 -11.708 1.00 65.44 71 ALA A CA 1
ATOM 611 C C . ALA A 1 71 ? 16.124 -11.014 -10.661 1.00 65.44 71 ALA A C 1
ATOM 613 O O . ALA A 1 71 ? 16.297 -9.827 -10.951 1.00 65.44 71 ALA A O 1
ATOM 614 N N . LEU A 1 72 ? 15.794 -11.408 -9.429 1.00 63.44 72 LEU A N 1
ATOM 615 C CA . LEU A 1 72 ? 15.811 -10.512 -8.276 1.00 63.44 72 LEU A CA 1
ATOM 616 C C . LEU A 1 72 ? 17.247 -10.373 -7.775 1.00 63.44 72 LEU A C 1
ATOM 618 O O . LEU A 1 72 ? 17.961 -11.364 -7.612 1.00 63.44 72 LEU A O 1
ATOM 622 N N . ASP A 1 73 ? 17.669 -9.137 -7.534 1.00 59.34 73 ASP A N 1
ATOM 623 C CA . ASP A 1 73 ? 19.022 -8.860 -7.077 1.00 59.34 73 ASP A CA 1
ATOM 624 C C . ASP A 1 73 ? 19.183 -9.248 -5.600 1.00 59.34 73 ASP A C 1
ATOM 626 O O . ASP A 1 73 ? 18.869 -8.490 -4.679 1.00 59.34 73 ASP A O 1
ATOM 630 N N . GLN A 1 74 ? 19.663 -10.466 -5.366 1.00 56.44 74 GLN A N 1
ATOM 631 C CA . GLN A 1 74 ? 20.328 -10.812 -4.120 1.00 56.44 74 GLN A CA 1
ATOM 632 C C . GLN A 1 74 ? 21.832 -10.732 -4.388 1.00 56.44 74 GLN A C 1
ATOM 634 O O . 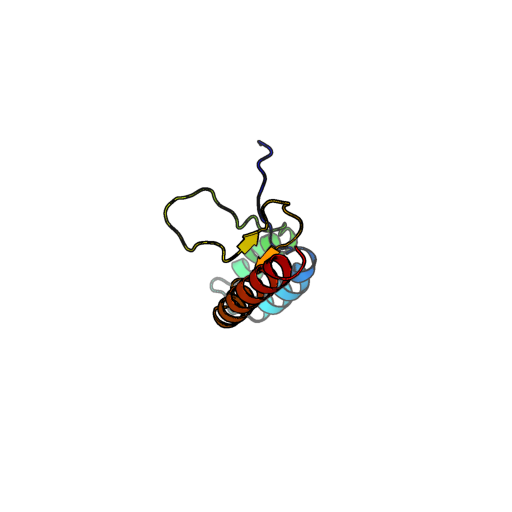GLN A 1 74 ? 22.341 -11.449 -5.247 1.00 56.44 74 GLN A O 1
ATOM 639 N N . TRP A 1 75 ? 22.557 -9.895 -3.639 1.00 53.97 75 TRP A N 1
ATOM 640 C CA . TRP A 1 75 ? 23.996 -9.630 -3.831 1.00 53.97 75 TRP A CA 1
ATOM 641 C C . TRP A 1 75 ? 24.867 -10.894 -3.994 1.00 53.97 75 TRP A C 1
ATOM 643 O O . TRP A 1 75 ? 25.871 -10.875 -4.706 1.00 53.97 75 TRP A O 1
ATOM 653 N N . GLN A 1 76 ? 24.494 -12.005 -3.351 1.00 50.44 76 GLN A N 1
ATOM 654 C CA . GLN A 1 76 ? 25.149 -13.311 -3.513 1.00 50.44 76 GLN A CA 1
ATOM 655 C C . GLN A 1 76 ? 24.833 -13.993 -4.852 1.00 50.44 76 GLN A C 1
ATOM 657 O O . GLN A 1 76 ? 25.717 -14.594 -5.455 1.00 50.44 76 GLN A O 1
ATOM 662 N N . SER A 1 77 ? 23.604 -13.863 -5.346 1.00 53.59 77 SER A N 1
ATOM 663 C CA . SER A 1 77 ? 23.162 -14.449 -6.612 1.00 53.59 77 SER A CA 1
ATOM 664 C C . SER A 1 77 ? 23.830 -13.787 -7.821 1.00 53.59 77 SER A C 1
ATOM 666 O O . SER A 1 77 ? 24.136 -14.468 -8.798 1.00 53.59 77 SER A O 1
ATOM 668 N N . LEU A 1 78 ? 24.133 -12.483 -7.755 1.00 56.59 78 LEU A N 1
ATOM 669 C CA . LEU A 1 78 ? 24.839 -11.782 -8.835 1.00 56.59 78 LEU A CA 1
ATOM 670 C C . LEU A 1 78 ? 26.275 -12.268 -9.049 1.00 56.59 78 LEU A C 1
ATOM 672 O O . LEU A 1 78 ? 26.735 -12.313 -10.192 1.00 56.59 78 LEU A O 1
ATOM 676 N N . LYS A 1 79 ? 26.991 -12.639 -7.978 1.00 56.00 79 LYS A N 1
ATOM 677 C CA . LYS A 1 79 ? 28.343 -13.205 -8.110 1.00 56.00 79 LYS A CA 1
ATOM 678 C C . LYS A 1 79 ? 28.301 -14.528 -8.869 1.00 56.00 79 LYS A C 1
ATOM 680 O O . LYS A 1 79 ? 29.002 -14.671 -9.868 1.00 56.00 79 LYS A O 1
ATOM 685 N N . ASN A 1 80 ? 27.390 -15.413 -8.468 1.00 54.00 80 ASN A N 1
ATOM 686 C CA . ASN A 1 80 ? 27.210 -16.718 -9.100 1.00 54.00 80 ASN A CA 1
ATOM 687 C C . ASN A 1 80 ? 26.807 -16.584 -10.580 1.00 54.00 80 ASN A C 1
ATOM 689 O O . ASN A 1 80 ? 27.326 -17.301 -11.430 1.00 54.00 80 ASN A O 1
ATOM 693 N N . CYS A 1 81 ? 25.941 -15.622 -10.915 1.00 53.44 81 CYS A N 1
ATOM 694 C CA . CYS A 1 81 ? 25.529 -15.379 -12.302 1.00 53.44 81 CYS A CA 1
ATOM 695 C C . CYS A 1 81 ? 26.677 -14.830 -13.173 1.00 53.44 81 CYS A C 1
ATOM 697 O O . CYS A 1 81 ? 26.825 -15.210 -14.336 1.00 53.44 81 CYS A O 1
ATOM 699 N N . ARG A 1 82 ? 27.529 -13.950 -12.623 1.00 54.06 82 ARG A N 1
ATOM 700 C CA . ARG A 1 82 ? 28.710 -13.429 -13.335 1.00 54.06 82 ARG A CA 1
ATOM 701 C C . ARG A 1 82 ? 29.745 -14.527 -13.593 1.00 54.06 82 ARG A C 1
ATOM 703 O O . ARG A 1 82 ? 30.342 -14.551 -14.668 1.00 54.06 82 ARG A O 1
ATOM 710 N N . GLU A 1 83 ? 29.919 -15.440 -12.644 1.00 54.97 83 GLU A N 1
ATOM 711 C CA . GLU A 1 83 ? 30.782 -16.617 -12.791 1.00 54.97 83 GLU A CA 1
ATOM 712 C C . GLU A 1 83 ? 30.240 -17.589 -13.853 1.00 54.97 83 GLU A C 1
ATOM 714 O O . GLU A 1 83 ? 30.994 -18.018 -14.727 1.00 54.97 83 GLU A O 1
ATOM 719 N N . GLN A 1 84 ? 28.927 -17.839 -13.879 1.00 52.31 84 GLN A N 1
ATOM 720 C CA . GLN A 1 84 ? 28.291 -18.690 -14.894 1.00 52.31 84 GLN A CA 1
ATOM 721 C C . GLN A 1 84 ? 28.374 -18.105 -16.311 1.00 52.31 84 GLN A C 1
ATOM 723 O O . GLN A 1 84 ? 28.686 -18.831 -17.255 1.00 52.31 84 GLN A O 1
ATOM 728 N N . LYS A 1 85 ? 28.189 -16.786 -16.487 1.00 54.69 85 LYS A N 1
ATOM 729 C CA . LYS A 1 85 ? 28.382 -16.141 -17.802 1.00 54.69 85 LYS A CA 1
ATOM 730 C C . LYS A 1 85 ? 29.820 -16.284 -18.317 1.00 54.69 85 LYS A C 1
ATOM 732 O O . LYS A 1 85 ? 30.007 -16.442 -19.520 1.00 54.69 85 LYS A O 1
ATOM 737 N N . SER A 1 86 ? 30.814 -16.280 -17.423 1.00 50.91 86 SER A N 1
ATOM 738 C CA . SER A 1 86 ? 32.221 -16.496 -17.788 1.00 50.91 86 SER A CA 1
ATOM 739 C C . SER A 1 86 ? 32.517 -17.946 -18.193 1.00 50.91 86 SER A C 1
ATOM 741 O O . SER A 1 86 ? 33.398 -18.179 -19.017 1.00 50.91 86 SER A O 1
ATOM 743 N N . GLN A 1 87 ? 31.804 -18.930 -17.641 1.00 50.50 87 GLN A N 1
ATOM 744 C CA . GLN A 1 87 ? 31.959 -20.343 -18.013 1.00 50.50 87 GLN A CA 1
ATOM 745 C C . GLN A 1 87 ? 31.326 -20.632 -19.383 1.00 50.50 87 GLN A C 1
ATOM 747 O O . GLN A 1 87 ? 31.988 -21.179 -20.263 1.00 50.50 87 GLN A O 1
ATOM 752 N N . ILE A 1 88 ? 30.109 -20.133 -19.619 1.00 56.12 88 ILE A N 1
ATOM 753 C CA . ILE A 1 88 ? 29.375 -20.317 -20.883 1.00 56.12 88 ILE A CA 1
ATOM 754 C C . ILE A 1 88 ?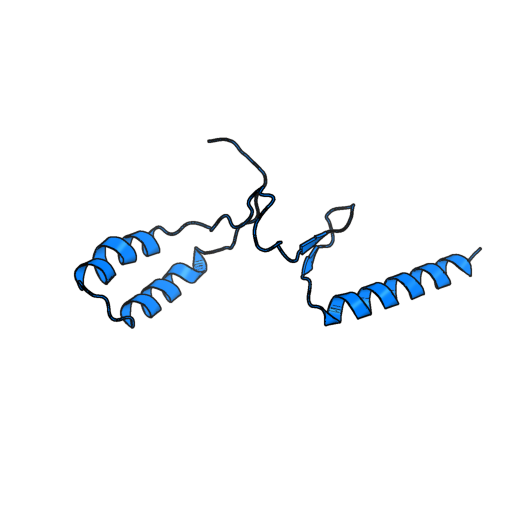 30.104 -19.661 -22.072 1.00 56.12 88 ILE A C 1
ATOM 756 O O . ILE A 1 88 ? 30.082 -20.188 -23.184 1.00 56.12 88 ILE A O 1
ATOM 760 N N . SER A 1 89 ? 30.789 -18.528 -21.867 1.00 49.84 89 SER A N 1
ATOM 761 C CA . SER A 1 89 ? 31.605 -17.906 -22.922 1.00 49.84 89 SER A CA 1
ATOM 762 C C . SER A 1 89 ? 32.860 -18.712 -23.267 1.00 49.84 89 SER A C 1
ATOM 764 O O . SER A 1 89 ? 33.320 -18.658 -24.404 1.00 49.84 89 SER A O 1
ATOM 766 N N . THR A 1 90 ? 33.407 -19.459 -22.305 1.00 56.75 90 THR A N 1
ATOM 767 C CA . THR A 1 90 ? 34.626 -20.258 -22.500 1.00 56.75 90 THR A CA 1
ATOM 768 C C . THR A 1 90 ? 34.316 -21.570 -23.232 1.00 56.75 90 THR A C 1
ATOM 770 O O . THR A 1 90 ? 35.084 -21.986 -24.092 1.00 56.75 90 THR A O 1
ATOM 773 N N . GLU A 1 91 ? 33.150 -22.173 -22.981 1.00 49.09 91 GLU A N 1
ATOM 774 C CA . GLU A 1 91 ? 32.687 -23.393 -23.668 1.00 49.09 91 GLU A CA 1
ATOM 775 C C . GLU A 1 91 ? 32.241 -23.147 -25.120 1.00 49.09 91 GLU A C 1
ATOM 777 O O . GLU A 1 91 ? 32.402 -24.007 -25.987 1.00 49.09 91 GLU A O 1
ATOM 782 N N . ARG A 1 92 ? 31.733 -21.948 -25.436 1.00 50.28 92 ARG A N 1
ATOM 783 C CA . ARG A 1 92 ? 31.409 -21.568 -26.824 1.00 50.28 92 ARG A CA 1
ATOM 784 C C . ARG A 1 92 ? 32.650 -21.294 -27.679 1.00 50.28 92 ARG A C 1
ATOM 786 O O . ARG A 1 92 ? 32.561 -21.385 -28.897 1.00 50.28 92 ARG A O 1
ATOM 793 N N . ALA A 1 93 ? 33.791 -20.986 -27.061 1.00 54.84 93 ALA A N 1
ATOM 794 C CA . ALA A 1 93 ? 35.052 -20.730 -27.758 1.00 54.84 93 ALA A CA 1
ATOM 795 C C . ALA A 1 93 ? 35.849 -22.009 -28.090 1.00 54.84 93 ALA A C 1
ATOM 797 O O . ALA A 1 93 ? 36.762 -21.948 -28.904 1.00 54.84 93 ALA A O 1
ATOM 798 N N . SER A 1 94 ? 35.520 -23.156 -27.484 1.00 49.16 94 SER A N 1
ATOM 799 C CA . SER A 1 94 ? 36.213 -24.438 -27.699 1.00 49.16 94 SER A CA 1
ATOM 800 C C . SER A 1 94 ? 35.522 -25.379 -28.697 1.00 49.16 94 SER A C 1
ATOM 802 O O . SER A 1 94 ? 36.047 -26.455 -28.973 1.00 49.16 94 SER A O 1
ATOM 804 N N . THR A 1 95 ? 34.361 -24.992 -29.242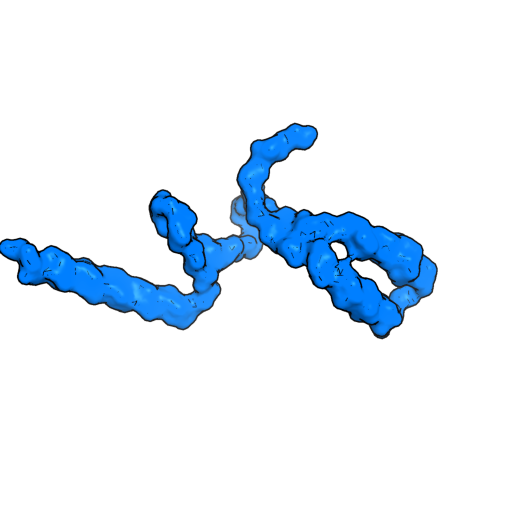 1.00 46.97 95 THR A N 1
ATOM 805 C CA . THR A 1 95 ? 33.565 -25.802 -30.193 1.00 46.97 95 THR A CA 1
ATOM 806 C C . THR A 1 95 ? 33.606 -25.234 -31.628 1.00 46.97 95 THR A C 1
ATOM 808 O O . THR A 1 95 ? 32.719 -25.489 -32.436 1.00 46.97 95 THR A O 1
ATOM 811 N N . THR A 1 96 ? 34.624 -24.438 -31.969 1.00 42.59 96 THR A N 1
ATOM 812 C CA . THR A 1 96 ? 34.945 -23.998 -33.345 1.00 42.59 96 THR A CA 1
ATOM 813 C C . THR A 1 96 ? 36.393 -24.342 -33.643 1.00 42.59 96 THR A C 1
ATOM 815 O O . THR A 1 96 ? 36.652 -24.830 -34.763 1.00 42.59 96 THR A O 1
#